Protein AF-A0A928VAW3-F1 (afdb_monomer)

Radius of gyration: 44.43 Å; Cα contacts (8 Å, |Δi|>4): 30; chains: 1; bounding box: 91×51×99 Å

pLDDT: mean 77.84, std 11.81, range [43.62, 97.69]

Sequence (112 aa):
MQNLSQLPFDSSIEDWSDTTQEAIESLPQGWTRSLMYLIVGFGAIVLPWAMIAQVDEVGTAKGRLEPKGKTIRLDAAVSGTVAAVKVKEGQQVKAGQSLLEINSDLVRSDLQ

Mean predicted aligned error: 17.79 Å

Secondary structure (DSSP, 8-state):
---GGGS---THHHHHHHHHHHHHHTS-HHHHHHHHHHHHHHHHHHHHHHHH---------------SS-------SS--EEEEE---TT----TT---EEEE-HHHHHTT-

Solvent-accessible surface area (backbone atoms only — not comparable to full-atom values): 7675 Å² total; per-residue (Å²): 133,85,75,80,86,73,62,80,83,61,64,68,78,60,52,53,56,58,58,50,46,53,54,59,70,68,51,59,75,64,57,62,53,51,51,51,51,48,54,54,49,48,50,66,50,48,54,61,48,61,73,68,60,78,82,84,81,82,80,90,74,94,78,82,91,71,73,95,66,82,88,76,84,84,72,78,94,65,89,51,50,80,70,46,74,71,67,58,93,90,61,89,81,59,94,90,60,76,49,69,42,66,50,38,74,71,68,60,64,80,76,114

Structure (mmCIF, N/CA/C/O backbone):
data_AF-A0A928VAW3-F1
#
_entry.id   AF-A0A928VAW3-F1
#
loop_
_atom_site.group_PDB
_atom_site.id
_atom_site.type_symbol
_atom_site.label_atom_id
_atom_site.label_alt_id
_atom_site.label_comp_id
_atom_site.label_asym_id
_atom_site.label_entity_id
_atom_site.label_seq_id
_atom_site.pdbx_PDB_ins_code
_atom_site.Cartn_x
_atom_site.Cartn_y
_atom_site.Cartn_z
_atom_site.occupancy
_atom_site.B_iso_or_equiv
_atom_site.auth_seq_id
_atom_site.auth_comp_id
_atom_site.auth_asym_id
_atom_site.auth_atom_id
_atom_site.pdbx_PDB_model_num
ATOM 1 N N . MET A 1 1 ? 43.178 -42.509 -23.447 1.00 47.38 1 MET A N 1
ATOM 2 C CA . MET A 1 1 ? 43.221 -41.035 -23.527 1.00 47.38 1 MET A CA 1
ATOM 3 C C . MET A 1 1 ? 42.662 -40.664 -24.890 1.00 47.38 1 MET A C 1
ATOM 5 O O . MET A 1 1 ? 43.301 -40.976 -25.885 1.00 47.38 1 MET A O 1
ATOM 9 N N . GLN A 1 2 ? 41.413 -40.195 -24.953 1.00 52.31 2 GLN A N 1
ATOM 10 C CA . GLN A 1 2 ? 40.769 -39.835 -26.222 1.00 52.31 2 GLN A CA 1
ATOM 11 C C . GLN A 1 2 ? 41.468 -38.602 -26.804 1.00 52.31 2 GLN A C 1
ATOM 13 O O . GLN A 1 2 ? 41.789 -37.664 -26.077 1.00 52.31 2 GLN A O 1
ATOM 18 N N . ASN A 1 3 ? 41.774 -38.663 -28.095 1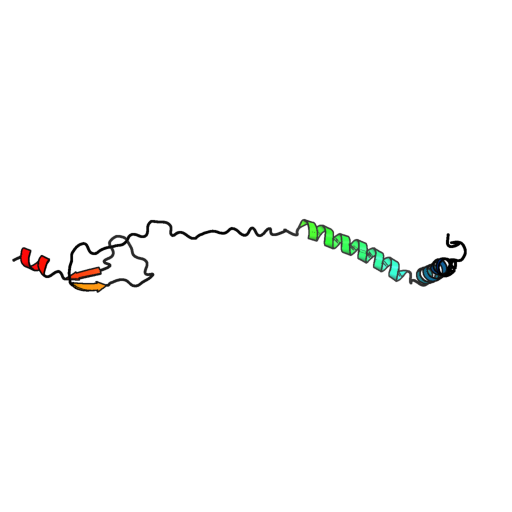.00 55.88 3 ASN A N 1
ATOM 19 C CA . ASN A 1 3 ? 42.533 -37.652 -28.812 1.00 55.88 3 ASN A CA 1
ATOM 20 C C . ASN A 1 3 ? 41.632 -36.436 -29.089 1.00 55.88 3 ASN A C 1
ATOM 22 O O . ASN A 1 3 ? 40.751 -36.497 -29.941 1.00 55.88 3 ASN A O 1
ATOM 26 N N . LEU A 1 4 ? 41.832 -35.359 -28.326 1.00 63.19 4 LEU A N 1
ATOM 27 C CA . LEU A 1 4 ? 41.017 -34.136 -28.338 1.00 63.19 4 LEU A CA 1
ATOM 28 C C . LEU A 1 4 ? 41.237 -33.247 -29.583 1.00 63.19 4 LEU A C 1
ATOM 30 O O . LEU A 1 4 ? 40.639 -32.181 -29.672 1.00 63.19 4 LEU A O 1
ATOM 34 N N . SER A 1 5 ? 42.069 -33.659 -30.549 1.00 61.56 5 SER A N 1
ATOM 35 C CA . SER A 1 5 ? 42.370 -32.884 -31.768 1.00 61.56 5 SER A CA 1
ATOM 36 C C . SER A 1 5 ? 41.400 -33.108 -32.937 1.00 61.56 5 SER A C 1
ATOM 38 O O . SER A 1 5 ? 41.573 -32.505 -33.990 1.00 61.56 5 SER A O 1
ATOM 40 N N . GLN A 1 6 ? 40.396 -33.974 -32.767 1.00 60.22 6 GLN A N 1
ATOM 41 C CA . GLN A 1 6 ? 39.365 -34.285 -33.772 1.00 60.22 6 GLN A CA 1
ATOM 42 C C . GLN A 1 6 ? 38.009 -33.633 -33.445 1.00 60.22 6 GLN A C 1
ATOM 44 O O . GLN A 1 6 ? 36.986 -34.018 -34.007 1.00 60.22 6 GLN A O 1
ATOM 49 N N . LEU A 1 7 ? 37.969 -32.669 -32.518 1.00 65.19 7 LEU A N 1
ATOM 50 C CA . LEU A 1 7 ? 36.791 -31.814 -32.396 1.00 65.19 7 LEU A CA 1
ATOM 51 C C . LEU A 1 7 ? 36.715 -30.958 -33.670 1.00 65.19 7 LEU A C 1
ATOM 53 O O . LEU A 1 7 ? 37.702 -30.282 -33.972 1.00 65.19 7 LEU A O 1
ATOM 57 N N . PRO A 1 8 ? 35.610 -30.995 -34.438 1.00 64.81 8 PRO A N 1
ATOM 58 C CA . PRO A 1 8 ? 35.446 -30.104 -35.577 1.00 64.81 8 PRO A CA 1
ATOM 59 C C . PRO A 1 8 ? 35.542 -28.671 -35.050 1.00 64.81 8 PRO A C 1
ATOM 61 O O . PRO A 1 8 ? 34.709 -28.251 -34.248 1.00 64.81 8 PRO A O 1
ATOM 64 N N . PHE A 1 9 ? 36.598 -27.948 -35.430 1.00 67.56 9 PHE A N 1
ATOM 65 C CA . PHE A 1 9 ? 36.661 -26.509 -35.211 1.00 67.56 9 PHE A CA 1
ATOM 66 C C . PHE A 1 9 ? 35.615 -25.905 -36.149 1.00 67.56 9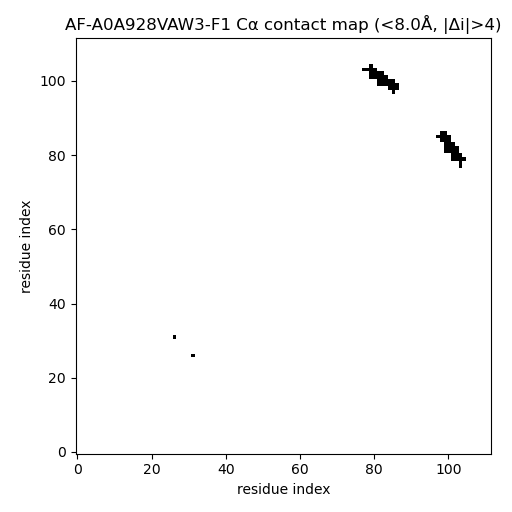 PHE A C 1
ATOM 68 O O . PHE A 1 9 ? 35.832 -25.799 -37.353 1.00 67.56 9 PHE A O 1
ATOM 75 N N . ASP A 1 10 ? 34.424 -25.698 -35.596 1.00 69.88 10 ASP A N 1
ATOM 76 C CA . ASP A 1 10 ? 33.224 -25.284 -36.306 1.00 69.88 10 ASP A CA 1
ATOM 77 C C . ASP A 1 10 ? 33.422 -23.873 -36.876 1.00 69.88 10 ASP A C 1
ATOM 79 O O . ASP A 1 10 ? 33.615 -22.911 -36.131 1.00 69.88 10 ASP A O 1
ATOM 83 N N . SER A 1 11 ? 33.392 -23.755 -38.206 1.00 68.44 11 SER A N 1
ATOM 84 C CA . SER A 1 11 ? 33.509 -22.484 -38.930 1.00 68.44 11 SER A CA 1
ATOM 85 C C . SER A 1 11 ? 32.335 -21.535 -38.665 1.00 68.44 11 SER A C 1
ATOM 87 O O . SER A 1 11 ? 32.423 -20.360 -39.007 1.00 68.44 11 SER A O 1
ATOM 89 N N . SER A 1 12 ? 31.274 -21.996 -37.987 1.00 69.00 12 SER A N 1
ATOM 90 C CA . SER A 1 12 ? 30.195 -21.137 -37.481 1.00 69.00 12 SER A CA 1
ATOM 91 C C . SER A 1 12 ? 30.693 -20.023 -36.541 1.00 69.00 12 SER A C 1
ATOM 93 O O . SER A 1 12 ? 30.050 -18.980 -36.418 1.00 69.00 12 SER A O 1
ATOM 95 N N . ILE A 1 13 ? 31.860 -20.218 -35.907 1.00 71.75 13 ILE A N 1
ATOM 96 C CA . ILE A 1 13 ? 32.539 -19.224 -35.062 1.00 71.75 13 ILE A CA 1
ATOM 97 C C . ILE A 1 13 ? 33.312 -18.174 -35.895 1.00 71.75 13 ILE A C 1
ATOM 99 O O . ILE A 1 13 ? 33.782 -17.193 -35.336 1.00 71.75 13 ILE A O 1
ATOM 103 N N . GLU A 1 14 ? 33.431 -18.305 -37.214 1.00 75.44 14 GLU A N 1
ATOM 104 C CA . GLU A 1 14 ? 33.928 -17.226 -38.089 1.00 75.44 14 GLU A CA 1
ATOM 105 C C . GLU A 1 14 ? 32.731 -16.461 -38.700 1.00 75.44 14 GLU A C 1
ATOM 107 O O . GLU A 1 14 ? 32.695 -15.230 -38.691 1.00 75.44 14 GLU A O 1
ATOM 112 N N . ASP A 1 15 ? 31.679 -17.194 -39.092 1.00 71.06 15 ASP A N 1
ATOM 113 C CA . ASP A 1 15 ? 30.477 -16.670 -39.767 1.00 71.06 15 ASP A CA 1
ATOM 114 C C . ASP A 1 15 ? 29.603 -15.728 -38.901 1.00 71.06 15 ASP A C 1
ATOM 116 O O . ASP A 1 15 ? 28.783 -14.964 -39.426 1.00 71.06 15 ASP A O 1
ATOM 120 N N . TRP A 1 16 ? 29.740 -15.737 -37.566 1.00 74.81 16 TRP A N 1
ATOM 121 C CA . TRP A 1 16 ? 28.978 -14.817 -36.702 1.00 74.81 16 TRP A CA 1
ATOM 122 C C . TRP A 1 16 ? 29.393 -13.353 -36.891 1.00 74.81 16 TRP A C 1
ATOM 124 O O . TRP A 1 16 ? 28.566 -12.462 -36.695 1.00 74.81 16 TRP A O 1
ATOM 134 N N . SER A 1 17 ? 30.652 -13.086 -37.258 1.00 78.94 17 SER A N 1
ATOM 135 C CA . SER A 1 17 ? 31.143 -11.719 -37.457 1.00 78.94 17 SER A CA 1
ATOM 136 C C . SER A 1 17 ? 30.485 -11.098 -38.683 1.00 78.94 17 SER A C 1
ATOM 138 O O . SER A 1 17 ? 29.924 -10.011 -38.596 1.00 78.94 17 SER A O 1
ATOM 140 N N . ASP A 1 18 ? 30.458 -11.825 -39.797 1.00 81.19 18 ASP A N 1
ATOM 141 C CA . ASP A 1 18 ? 29.920 -11.319 -41.061 1.00 81.19 18 ASP A CA 1
ATOM 142 C C . ASP A 1 18 ? 28.401 -11.133 -40.985 1.00 81.19 18 ASP A C 1
ATOM 144 O O . ASP A 1 18 ? 27.868 -10.088 -41.355 1.00 81.19 18 ASP A O 1
ATOM 148 N N . THR A 1 19 ? 27.697 -12.093 -40.382 1.00 78.75 19 THR A N 1
ATOM 149 C CA . THR A 1 19 ? 26.241 -12.004 -40.190 1.00 78.75 19 THR A CA 1
ATOM 150 C C . THR A 1 19 ? 25.829 -10.900 -39.212 1.00 78.75 19 THR A C 1
ATOM 152 O O . THR A 1 19 ? 24.786 -10.269 -39.398 1.00 78.75 19 THR A O 1
ATOM 155 N N . THR A 1 2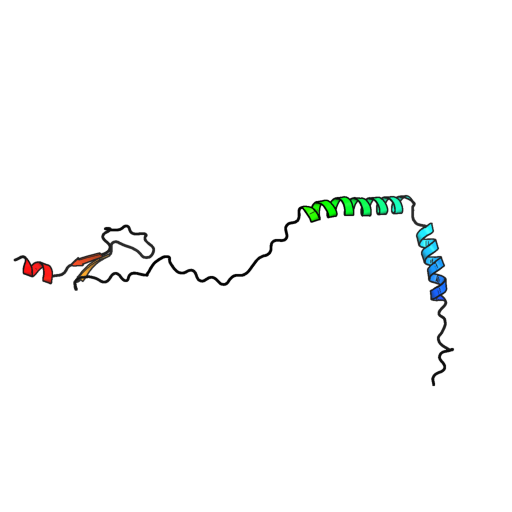0 ? 26.636 -10.612 -38.183 1.00 80.88 20 THR A N 1
ATOM 156 C CA . THR A 1 20 ? 26.380 -9.476 -37.279 1.00 80.88 20 THR A CA 1
ATOM 157 C C . THR A 1 20 ? 26.790 -8.142 -37.896 1.00 80.88 20 THR A C 1
ATOM 159 O O . THR A 1 20 ? 26.112 -7.140 -37.661 1.00 80.88 20 THR A O 1
ATOM 162 N N . GLN A 1 21 ? 27.834 -8.118 -38.725 1.00 77.06 21 GLN A N 1
ATOM 163 C CA . GLN A 1 21 ? 28.273 -6.930 -39.446 1.00 77.06 21 GLN A CA 1
ATOM 164 C C . GLN A 1 21 ? 27.236 -6.497 -40.485 1.00 77.06 21 GLN A C 1
ATOM 166 O O . GLN A 1 21 ? 26.810 -5.346 -40.454 1.00 77.06 21 GLN A O 1
ATOM 171 N N . GLU A 1 22 ? 26.736 -7.415 -41.316 1.00 77.50 22 GLU A N 1
ATOM 172 C CA . GLU A 1 22 ? 25.657 -7.136 -42.273 1.00 77.50 22 GLU A CA 1
ATOM 173 C C . GLU A 1 22 ? 24.373 -6.676 -41.570 1.00 77.50 22 GLU A C 1
ATOM 175 O O . GLU A 1 22 ? 23.687 -5.751 -42.022 1.00 77.50 22 GLU A O 1
ATOM 180 N N . ALA A 1 23 ? 24.056 -7.279 -40.419 1.00 77.06 23 ALA A N 1
ATOM 181 C CA . ALA A 1 23 ? 22.928 -6.853 -39.605 1.00 77.06 23 ALA A CA 1
ATOM 182 C C . ALA A 1 23 ? 23.112 -5.413 -39.108 1.00 77.06 23 ALA A C 1
ATOM 184 O O . ALA A 1 23 ? 22.171 -4.639 -39.207 1.00 77.06 23 ALA A O 1
ATOM 185 N N . ILE A 1 24 ? 24.300 -5.027 -38.629 1.00 74.19 24 ILE A N 1
ATOM 186 C CA . ILE A 1 24 ? 24.583 -3.664 -38.148 1.00 74.19 24 ILE A CA 1
ATOM 187 C C . ILE A 1 24 ? 24.645 -2.648 -39.302 1.00 74.19 24 ILE A C 1
ATOM 189 O O . ILE A 1 24 ? 24.133 -1.539 -39.153 1.00 74.19 24 ILE A O 1
ATOM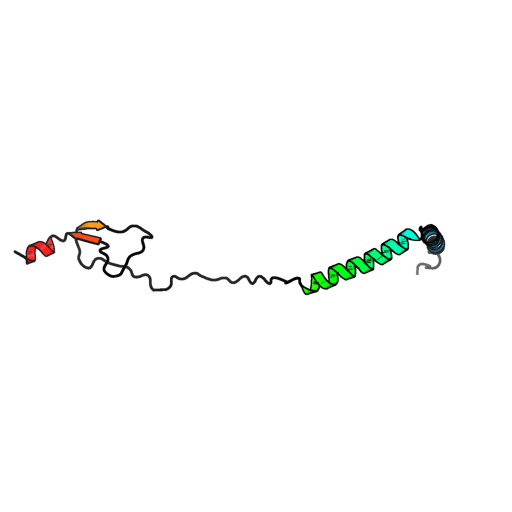 193 N N . GLU A 1 25 ? 25.225 -3.009 -40.448 1.00 73.31 25 GLU A N 1
ATOM 194 C CA . GLU A 1 25 ? 25.341 -2.141 -41.630 1.00 73.31 25 GLU A CA 1
ATOM 195 C C . GLU A 1 25 ? 24.003 -1.918 -42.340 1.00 73.31 25 GLU A C 1
ATOM 197 O O . GLU A 1 25 ? 23.760 -0.834 -42.873 1.00 73.31 25 GLU A O 1
ATOM 202 N N . SER A 1 26 ? 23.100 -2.901 -42.302 1.00 74.50 26 SER A N 1
ATOM 203 C CA . SER A 1 26 ? 21.745 -2.768 -42.848 1.00 74.50 26 SER A CA 1
ATOM 204 C C . SER A 1 26 ? 20.788 -1.975 -41.946 1.00 74.50 26 SER A C 1
ATOM 206 O O . SER A 1 26 ? 19.684 -1.632 -42.386 1.00 74.50 26 SER A O 1
ATOM 208 N N . LEU A 1 27 ? 21.181 -1.640 -40.705 1.00 74.81 27 LEU A N 1
ATOM 209 C CA . LEU A 1 27 ? 20.324 -0.879 -39.795 1.00 74.81 27 LEU A CA 1
ATOM 210 C C . LEU A 1 27 ? 20.114 0.557 -40.307 1.00 74.81 27 LEU A C 1
ATOM 212 O O . LEU A 1 27 ? 21.068 1.329 -40.444 1.00 74.81 27 LEU A O 1
ATOM 216 N N . PRO A 1 28 ? 18.855 0.990 -40.505 1.00 76.12 28 PRO A N 1
ATOM 217 C CA . PRO A 1 28 ? 18.564 2.372 -40.855 1.00 76.12 28 PRO A CA 1
ATOM 218 C C . PRO A 1 28 ? 19.044 3.308 -39.738 1.00 76.12 28 PRO A C 1
ATOM 220 O O . PRO A 1 28 ? 18.677 3.122 -38.578 1.00 76.12 28 PRO A O 1
ATOM 223 N N . GLN A 1 29 ? 19.783 4.373 -40.072 1.00 72.88 29 GLN A N 1
ATOM 224 C CA . GLN A 1 29 ? 20.309 5.346 -39.091 1.00 72.88 29 GLN A CA 1
ATOM 225 C C . GLN A 1 29 ? 19.241 5.929 -38.140 1.00 72.88 29 GLN A C 1
ATOM 227 O O . GLN A 1 29 ? 19.558 6.363 -37.029 1.00 72.88 29 GLN A O 1
ATOM 232 N N . GLY A 1 30 ? 17.969 5.941 -38.558 1.00 80.50 30 GLY A N 1
ATOM 233 C CA . GLY A 1 30 ? 16.842 6.349 -37.719 1.00 80.50 30 GLY A CA 1
ATOM 234 C C . GLY A 1 30 ? 16.598 5.421 -36.523 1.00 80.50 30 GLY A C 1
ATOM 235 O O . GLY A 1 30 ? 16.293 5.912 -35.439 1.00 80.50 30 GLY A O 1
ATOM 236 N N . TRP A 1 31 ? 16.803 4.109 -36.683 1.00 83.38 31 TRP A N 1
ATOM 237 C CA . TRP A 1 31 ? 16.571 3.113 -35.632 1.00 83.38 31 TRP A CA 1
ATOM 238 C C . TRP A 1 31 ? 17.526 3.299 -34.450 1.00 83.38 31 TRP A C 1
ATOM 240 O O . TRP A 1 31 ? 17.094 3.343 -33.300 1.00 83.38 31 TRP A O 1
ATOM 250 N N . THR A 1 32 ? 18.814 3.518 -34.727 1.00 85.00 32 THR A N 1
ATOM 251 C CA . THR A 1 32 ? 19.833 3.760 -33.695 1.00 85.00 32 THR A CA 1
ATOM 252 C C . THR A 1 32 ? 19.545 5.028 -32.892 1.00 85.00 32 THR A C 1
ATOM 254 O O . THR A 1 32 ? 19.668 5.031 -31.667 1.00 85.00 32 THR A O 1
ATOM 257 N N . ARG A 1 33 ? 19.101 6.109 -33.552 1.00 87.94 33 ARG A N 1
ATOM 258 C CA . ARG A 1 33 ? 18.719 7.355 -32.864 1.00 87.94 33 ARG A CA 1
ATOM 259 C C . ARG A 1 33 ? 17.479 7.165 -31.997 1.00 87.94 33 ARG A C 1
ATOM 261 O O . ARG A 1 33 ? 17.473 7.609 -30.852 1.00 87.94 33 ARG A O 1
ATOM 268 N N . SER A 1 34 ? 16.457 6.483 -32.511 1.00 91.50 34 SER A N 1
ATOM 269 C CA . SER A 1 34 ? 15.259 6.151 -31.736 1.00 91.50 34 SER A CA 1
ATOM 270 C C . SER A 1 34 ? 15.591 5.299 -30.513 1.00 91.50 34 SER A C 1
ATOM 272 O O . SER A 1 34 ? 15.108 5.604 -29.426 1.00 91.50 34 SER A O 1
ATOM 274 N N . LEU A 1 35 ? 16.459 4.292 -30.656 1.00 92.12 35 LEU A N 1
ATOM 275 C CA . LEU A 1 35 ? 16.910 3.463 -29.539 1.00 92.12 35 LEU A CA 1
ATOM 276 C C . LEU A 1 35 ? 17.659 4.291 -28.484 1.00 92.12 35 LEU A C 1
ATOM 278 O O . LEU A 1 35 ? 17.400 4.145 -27.291 1.00 92.12 35 LEU A O 1
ATOM 282 N N . MET A 1 36 ? 18.529 5.212 -28.910 1.00 93.00 36 MET A N 1
ATOM 283 C CA . MET A 1 36 ? 19.245 6.110 -28.001 1.00 93.00 36 MET A CA 1
ATOM 284 C C . MET A 1 36 ? 18.280 7.000 -27.204 1.00 93.00 36 MET A C 1
ATOM 286 O O . MET A 1 36 ? 18.383 7.081 -25.980 1.00 93.00 36 MET A O 1
ATOM 290 N N . TYR A 1 37 ? 17.309 7.632 -27.873 1.00 95.81 37 TYR A N 1
ATOM 291 C CA . TYR A 1 37 ? 16.298 8.448 -27.194 1.00 95.81 37 TYR A CA 1
ATOM 292 C C . TYR A 1 37 ? 15.390 7.622 -26.284 1.00 95.81 37 TYR A C 1
ATOM 294 O O . TYR A 1 37 ? 14.996 8.116 -25.232 1.00 95.81 37 TYR A O 1
ATOM 302 N N . LEU A 1 38 ? 15.089 6.373 -26.644 1.00 96.56 38 LEU A N 1
ATOM 303 C CA . LEU A 1 38 ? 14.301 5.469 -25.811 1.00 96.56 38 LEU A CA 1
ATOM 304 C C . LEU A 1 38 ? 15.031 5.143 -24.510 1.00 96.56 38 LEU A C 1
ATOM 306 O O . LEU A 1 38 ? 14.427 5.243 -23.449 1.00 96.56 38 LEU A O 1
ATOM 310 N N . ILE A 1 39 ? 16.322 4.810 -24.568 1.00 96.75 39 ILE A N 1
ATOM 311 C CA . ILE A 1 39 ? 17.120 4.505 -23.371 1.00 96.75 39 ILE A CA 1
ATOM 312 C C . ILE A 1 39 ? 17.215 5.736 -22.462 1.00 96.75 39 ILE A C 1
ATOM 314 O O . ILE A 1 39 ? 16.962 5.643 -21.260 1.00 96.75 39 ILE A O 1
ATOM 318 N N . VAL A 1 40 ? 17.527 6.902 -23.037 1.00 97.19 40 VAL A N 1
ATOM 319 C CA . VAL A 1 40 ? 17.620 8.162 -22.284 1.00 97.19 40 VAL A CA 1
ATOM 320 C C . VAL A 1 40 ? 16.264 8.547 -21.690 1.00 97.19 40 VAL A C 1
ATOM 322 O O . VAL A 1 40 ? 16.187 8.894 -20.514 1.00 97.19 40 VAL A O 1
ATOM 325 N N . GLY A 1 41 ? 15.189 8.445 -22.472 1.00 97.50 41 GLY A N 1
ATOM 326 C CA . GLY A 1 41 ? 13.827 8.733 -22.030 1.00 97.50 41 GLY A CA 1
ATOM 327 C C . GLY A 1 41 ? 13.355 7.778 -20.936 1.00 97.50 41 GLY A C 1
ATOM 328 O O . GLY A 1 41 ? 12.798 8.220 -19.936 1.00 97.50 41 GLY A O 1
ATOM 329 N N . PHE A 1 42 ? 13.638 6.482 -21.073 1.00 97.69 42 PHE A N 1
ATOM 330 C CA . PHE A 1 42 ? 13.330 5.481 -20.056 1.00 97.69 42 PHE A CA 1
ATOM 331 C C . PHE A 1 42 ? 14.041 5.797 -18.739 1.00 97.69 42 PHE A C 1
ATOM 333 O O . PHE A 1 42 ? 13.393 5.856 -17.697 1.00 97.69 42 PHE A O 1
ATOM 340 N N . GLY A 1 43 ? 15.343 6.098 -18.783 1.00 97.38 43 GLY A N 1
ATOM 341 C CA . GLY A 1 43 ? 16.092 6.531 -17.602 1.00 97.38 43 GLY A CA 1
ATOM 342 C C . GLY A 1 43 ? 15.525 7.812 -16.983 1.00 97.38 43 GLY A C 1
ATOM 343 O O . GLY A 1 43 ? 15.324 7.877 -15.771 1.00 97.38 43 GLY A O 1
ATOM 344 N N . ALA A 1 44 ? 15.188 8.804 -17.810 1.00 96.62 44 ALA A N 1
ATOM 345 C CA . ALA A 1 44 ? 14.607 10.070 -17.365 1.00 96.62 44 ALA A CA 1
ATOM 346 C C . ALA A 1 44 ? 13.214 9.923 -16.726 1.00 96.62 44 ALA A C 1
ATOM 348 O O . ALA A 1 44 ? 12.815 10.796 -15.963 1.00 96.62 44 ALA A O 1
ATOM 349 N N . ILE A 1 45 ? 12.483 8.841 -17.010 1.00 97.00 45 ILE A N 1
ATOM 350 C CA . ILE A 1 45 ? 11.177 8.544 -16.403 1.00 97.00 45 ILE A CA 1
ATOM 351 C C . ILE A 1 45 ? 11.344 7.681 -15.146 1.00 97.00 45 ILE A C 1
ATOM 353 O O . ILE A 1 45 ? 10.771 7.989 -14.100 1.00 97.00 45 ILE A O 1
ATOM 357 N N . VAL A 1 46 ? 12.145 6.616 -15.228 1.00 96.81 46 VAL A N 1
ATOM 358 C CA . VAL A 1 46 ? 12.328 5.652 -14.134 1.00 96.81 46 VAL A CA 1
ATOM 359 C C . VAL A 1 46 ? 13.043 6.280 -12.945 1.00 96.81 46 VAL A C 1
ATOM 361 O O . VAL A 1 46 ? 12.660 6.004 -11.813 1.00 96.81 46 VAL A O 1
ATOM 364 N N . LEU A 1 47 ? 14.043 7.140 -13.168 1.00 96.38 47 LEU A N 1
ATOM 365 C CA . LEU A 1 47 ? 14.803 7.746 -12.072 1.00 96.38 47 LEU A CA 1
ATOM 366 C C . LEU A 1 47 ? 13.929 8.650 -11.180 1.00 96.38 47 LEU A C 1
ATOM 368 O O . LEU A 1 47 ? 13.909 8.420 -9.970 1.00 96.38 47 LEU A O 1
ATOM 372 N N . PRO A 1 48 ? 13.154 9.620 -11.709 1.00 96.00 48 PRO A N 1
ATOM 373 C CA . PRO A 1 48 ? 12.202 10.371 -10.893 1.00 96.00 48 PRO A CA 1
ATOM 374 C C . PRO A 1 48 ? 11.134 9.492 -10.251 1.00 96.00 48 PRO A C 1
ATOM 376 O O . PRO A 1 48 ? 10.814 9.685 -9.081 1.00 96.00 48 PRO A O 1
ATOM 379 N N . TRP A 1 49 ? 10.603 8.512 -10.988 1.00 96.38 49 TRP A N 1
ATOM 380 C CA . TRP A 1 49 ? 9.581 7.609 -10.463 1.00 96.38 49 TRP A CA 1
ATOM 381 C C . TRP A 1 49 ? 10.092 6.804 -9.259 1.00 96.38 49 TRP A C 1
ATOM 383 O O . TRP A 1 49 ? 9.424 6.752 -8.229 1.00 96.38 49 TRP A O 1
ATOM 393 N N . ALA A 1 50 ? 11.308 6.262 -9.342 1.00 94.25 50 ALA A N 1
ATOM 394 C CA . ALA A 1 50 ? 11.940 5.504 -8.266 1.00 94.25 50 ALA A 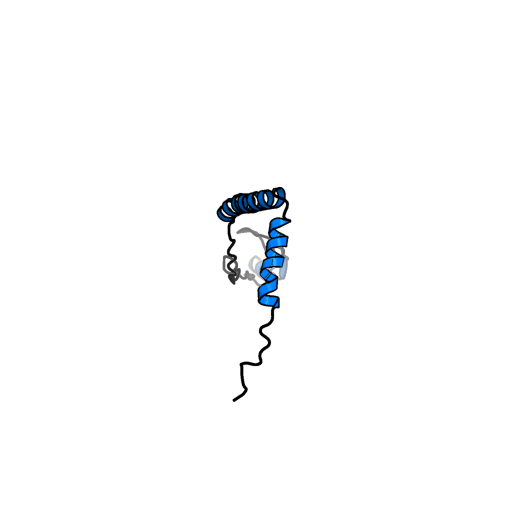CA 1
ATOM 395 C C . ALA A 1 50 ? 12.229 6.354 -7.017 1.00 94.25 50 ALA A C 1
ATOM 397 O O . ALA A 1 50 ? 12.205 5.826 -5.912 1.00 94.25 50 ALA A O 1
ATOM 398 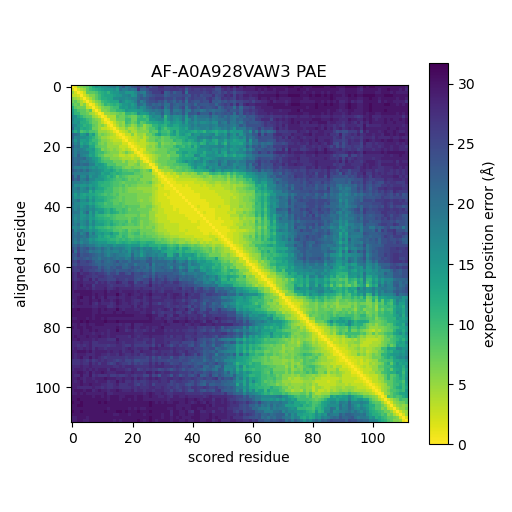N N . MET A 1 51 ? 12.473 7.662 -7.171 1.00 92.44 51 MET A N 1
ATOM 399 C CA . MET A 1 51 ? 12.651 8.571 -6.029 1.00 92.44 51 MET A CA 1
ATOM 400 C C . MET A 1 51 ? 11.344 8.857 -5.275 1.00 92.44 51 MET A C 1
ATOM 402 O O . MET A 1 51 ? 11.386 9.160 -4.085 1.00 92.44 51 MET A O 1
ATOM 406 N N . ILE A 1 52 ? 10.192 8.796 -5.952 1.00 94.19 52 ILE A N 1
ATOM 407 C CA . ILE A 1 52 ? 8.872 9.082 -5.360 1.00 94.19 52 ILE A CA 1
ATOM 408 C C . ILE A 1 52 ? 8.210 7.800 -4.836 1.00 94.19 52 ILE A C 1
ATOM 410 O O . ILE A 1 52 ? 7.397 7.859 -3.913 1.00 94.19 52 ILE A O 1
ATOM 414 N N . ALA A 1 53 ? 8.539 6.647 -5.422 1.00 92.44 53 ALA A N 1
ATOM 415 C CA . ALA A 1 53 ? 7.966 5.361 -5.060 1.00 92.44 53 ALA A CA 1
ATOM 416 C C . ALA A 1 53 ? 8.235 5.027 -3.581 1.00 92.44 53 ALA A C 1
ATOM 418 O O . ALA A 1 53 ? 9.370 4.790 -3.171 1.00 92.44 53 ALA A O 1
ATOM 419 N N . GLN A 1 54 ? 7.171 4.992 -2.780 1.00 85.62 54 GLN A N 1
ATOM 420 C CA . GLN A 1 54 ? 7.220 4.515 -1.402 1.00 85.62 54 GLN A CA 1
ATOM 421 C C . GLN A 1 54 ? 7.023 3.001 -1.404 1.00 85.62 54 GLN A C 1
ATOM 423 O O . GLN A 1 54 ? 6.117 2.483 -2.057 1.00 85.62 54 GLN A O 1
ATOM 428 N N . VAL A 1 55 ? 7.895 2.290 -0.697 1.00 84.81 55 VAL A N 1
ATOM 429 C CA . VAL A 1 55 ? 7.740 0.853 -0.473 1.00 84.81 55 VAL A CA 1
ATOM 430 C C . VAL A 1 55 ? 6.949 0.686 0.816 1.00 84.81 55 VAL A C 1
ATOM 432 O O . VAL A 1 55 ? 7.473 0.937 1.900 1.00 84.81 55 VAL A O 1
ATOM 435 N N . ASP A 1 56 ? 5.685 0.289 0.695 1.00 82.75 56 ASP A N 1
ATOM 436 C CA . ASP A 1 56 ? 4.842 0.003 1.852 1.00 82.75 56 ASP A CA 1
ATOM 437 C C . ASP A 1 56 ? 5.277 -1.318 2.498 1.00 82.75 56 ASP A C 1
ATOM 439 O O . ASP A 1 56 ? 5.054 -2.407 1.961 1.00 82.75 56 ASP A O 1
ATOM 443 N N . GLU A 1 57 ? 5.898 -1.235 3.672 1.00 79.38 57 GLU A N 1
ATOM 444 C CA . GLU A 1 57 ? 6.201 -2.410 4.483 1.00 79.38 57 GLU A CA 1
ATOM 445 C C . GLU A 1 57 ? 4.997 -2.754 5.371 1.00 79.38 57 GLU A C 1
ATOM 447 O O . GLU A 1 57 ? 4.686 -2.069 6.348 1.00 79.38 57 GLU A O 1
ATOM 452 N N . VAL A 1 58 ? 4.297 -3.838 5.031 1.00 79.75 58 VAL A N 1
ATOM 453 C CA . VAL A 1 58 ? 3.158 -4.333 5.813 1.00 79.75 58 VAL A CA 1
ATOM 454 C C . VAL A 1 58 ? 3.611 -5.342 6.871 1.00 79.75 58 VAL A C 1
ATOM 456 O O . VAL A 1 58 ? 3.813 -6.527 6.608 1.00 79.75 58 VAL A O 1
ATOM 459 N N . GLY A 1 59 ? 3.740 -4.879 8.114 1.00 79.00 59 GLY A N 1
ATOM 460 C CA . GLY A 1 59 ? 3.986 -5.740 9.271 1.00 79.00 59 GLY A CA 1
ATOM 461 C C . GLY A 1 59 ? 2.710 -6.447 9.737 1.00 79.00 59 GLY A C 1
ATOM 462 O O . GLY A 1 59 ? 1.761 -5.804 10.183 1.00 79.00 59 GLY A O 1
ATOM 463 N N . THR A 1 60 ? 2.672 -7.782 9.685 1.00 79.06 60 THR A N 1
ATOM 464 C CA . THR A 1 60 ? 1.553 -8.551 10.258 1.00 79.06 60 THR A CA 1
ATOM 465 C C 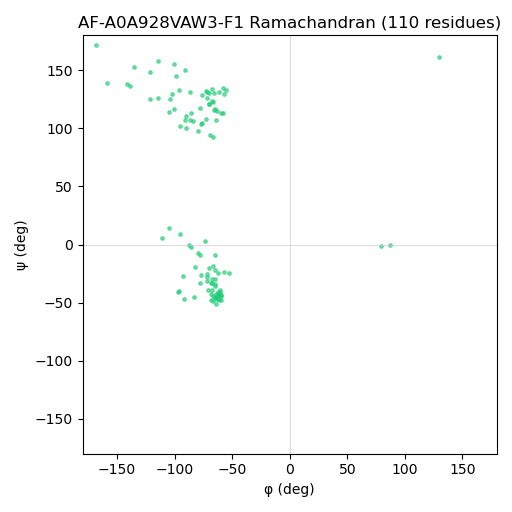. THR A 1 60 ? 1.781 -8.770 11.753 1.00 79.06 60 THR A C 1
ATOM 467 O O . THR A 1 60 ? 2.593 -9.605 12.149 1.00 79.06 60 THR A O 1
ATOM 470 N N . ALA A 1 61 ? 1.037 -8.054 12.596 1.00 79.38 61 ALA A N 1
ATOM 471 C CA . ALA A 1 61 ? 1.026 -8.270 14.041 1.00 79.38 61 ALA A CA 1
ATOM 472 C C . ALA A 1 61 ? -0.231 -9.043 14.469 1.00 79.38 61 ALA A C 1
ATOM 474 O O . ALA A 1 61 ? -1.357 -8.666 14.144 1.00 79.38 61 ALA A O 1
ATOM 475 N N . LYS A 1 62 ? -0.053 -10.121 15.242 1.00 77.81 62 LYS A N 1
ATOM 476 C CA . LYS A 1 62 ? -1.169 -10.816 15.899 1.00 77.81 62 LYS A CA 1
ATOM 477 C C . LYS A 1 62 ? -1.558 -10.043 17.161 1.00 77.81 62 LYS A C 1
ATOM 479 O O . LYS A 1 62 ? -0.917 -10.190 18.196 1.00 77.81 62 LYS A O 1
ATOM 484 N N . GLY A 1 63 ? -2.592 -9.212 17.068 1.00 80.31 63 GLY A N 1
ATOM 485 C CA . GLY A 1 63 ? -3.205 -8.538 18.216 1.00 80.31 63 GLY A CA 1
ATOM 486 C C . GLY A 1 63 ? -4.469 -9.259 18.687 1.00 80.31 63 GLY A C 1
ATOM 487 O O . GLY A 1 63 ? -5.222 -9.785 17.869 1.00 80.31 63 GLY A O 1
ATOM 488 N N . ARG A 1 64 ? -4.732 -9.268 19.999 1.00 79.94 64 ARG A N 1
ATOM 489 C CA . ARG A 1 64 ? -6.040 -9.646 20.557 1.00 79.94 64 ARG A CA 1
ATOM 490 C C . ARG A 1 64 ? -6.766 -8.380 20.999 1.00 79.94 64 ARG A C 1
ATOM 492 O O . ARG A 1 64 ? -6.223 -7.600 21.773 1.00 79.94 64 ARG A O 1
ATOM 499 N N . LEU A 1 65 ? -7.984 -8.181 20.502 1.00 77.94 65 LEU A N 1
ATOM 500 C CA . LEU A 1 65 ? -8.855 -7.102 20.957 1.00 77.94 65 LEU A CA 1
ATOM 501 C C . LEU A 1 65 ? -9.459 -7.507 22.302 1.00 77.94 65 LEU A C 1
ATOM 503 O O . LEU A 1 65 ? -10.362 -8.339 22.357 1.00 77.94 65 LEU A O 1
ATOM 507 N N . GLU A 1 66 ? -8.937 -6.937 23.383 1.00 77.81 66 GLU A N 1
ATOM 508 C CA . GLU A 1 66 ? -9.557 -7.035 24.700 1.00 77.81 66 GLU A CA 1
ATOM 509 C C . GLU A 1 66 ? -10.409 -5.783 24.949 1.00 77.81 66 GLU A C 1
ATOM 511 O O . GLU A 1 66 ? -9.957 -4.665 24.671 1.00 77.81 66 GLU A O 1
ATOM 516 N N . PRO A 1 67 ? -11.657 -5.932 25.429 1.00 77.25 67 PRO A N 1
ATOM 517 C CA . PRO A 1 67 ? -12.480 -4.786 25.782 1.00 77.25 67 PRO A CA 1
ATOM 518 C C . PRO A 1 67 ? -11.755 -3.944 26.836 1.00 77.25 67 PRO A C 1
ATOM 520 O O . PRO A 1 67 ? -11.210 -4.468 27.807 1.00 77.25 67 PRO A O 1
ATOM 523 N N . LYS A 1 68 ? -11.746 -2.618 26.651 1.00 64.50 68 LYS A N 1
ATOM 524 C CA . LYS A 1 68 ? -11.216 -1.689 27.655 1.00 64.50 68 LYS A CA 1
ATOM 525 C C . LYS A 1 68 ? -12.119 -1.728 28.888 1.00 64.50 68 LYS A C 1
ATOM 527 O O . LYS A 1 68 ? -13.112 -1.013 28.957 1.00 64.50 68 LYS A O 1
ATOM 532 N N . GLY A 1 69 ? -11.768 -2.581 29.844 1.00 70.12 69 GLY A N 1
ATOM 533 C CA . GLY A 1 69 ? -12.458 -2.715 31.122 1.00 70.12 69 GLY A CA 1
ATOM 534 C C . GLY A 1 69 ? -12.817 -4.157 31.466 1.00 70.12 69 GLY A C 1
ATOM 535 O O . GLY A 1 69 ? -12.861 -5.045 30.619 1.00 70.12 69 GLY A O 1
ATOM 536 N N . LYS A 1 70 ? -13.084 -4.393 32.749 1.00 66.12 70 LYS A N 1
ATOM 537 C CA . LYS A 1 70 ? -13.556 -5.685 33.250 1.00 66.12 70 LYS A CA 1
ATOM 538 C C . LYS A 1 70 ? -15.010 -5.884 32.813 1.00 66.12 70 LYS A C 1
ATOM 540 O O . LYS A 1 70 ? -15.830 -4.995 33.023 1.00 66.12 70 LYS A O 1
ATOM 545 N N . THR A 1 71 ? -15.356 -7.046 32.260 1.00 72.62 71 THR A N 1
ATOM 546 C CA . THR A 1 71 ? -16.763 -7.444 32.107 1.00 72.62 71 THR A CA 1
ATOM 547 C C . THR A 1 71 ? -17.365 -7.595 33.504 1.00 72.62 71 THR A C 1
ATOM 549 O O . THR A 1 71 ? -17.023 -8.524 34.237 1.00 72.62 71 THR A O 1
ATOM 552 N N . ILE A 1 72 ? -18.211 -6.651 33.909 1.00 69.56 72 ILE A N 1
ATOM 553 C CA . ILE A 1 72 ? -18.912 -6.705 35.193 1.00 69.56 72 ILE A CA 1
ATOM 554 C C . ILE A 1 72 ? -20.175 -7.535 34.973 1.00 69.56 72 ILE A C 1
ATOM 556 O O . ILE A 1 72 ? -21.061 -7.125 34.224 1.00 69.56 72 ILE A O 1
ATOM 560 N N . ARG A 1 73 ? -20.251 -8.713 35.604 1.00 76.62 73 ARG A N 1
ATOM 561 C CA . ARG A 1 73 ? -21.524 -9.429 35.735 1.00 76.62 73 ARG A CA 1
ATOM 562 C C . ARG A 1 73 ? -22.395 -8.643 36.711 1.00 76.62 73 ARG A C 1
ATOM 564 O O . ARG A 1 73 ? -21.964 -8.371 37.828 1.00 76.62 73 ARG A O 1
ATOM 571 N N . LEU A 1 74 ? -23.564 -8.219 36.246 1.00 76.06 74 LEU A N 1
ATOM 572 C CA . LEU A 1 74 ? -24.568 -7.557 37.066 1.00 76.06 74 LEU A CA 1
ATOM 573 C C . LEU A 1 74 ? -25.560 -8.622 37.524 1.00 76.06 74 LEU A C 1
ATOM 575 O O . LEU A 1 74 ? -26.410 -9.044 36.743 1.00 76.06 74 LEU A O 1
ATOM 579 N N . ASP A 1 75 ? -25.418 -9.053 38.772 1.00 74.50 75 ASP A N 1
ATOM 580 C CA . ASP A 1 75 ? -26.344 -9.988 39.404 1.00 74.50 75 ASP A CA 1
ATOM 581 C C . ASP A 1 75 ? -27.462 -9.218 40.118 1.00 74.50 75 ASP A C 1
ATOM 583 O O . ASP A 1 75 ? -27.283 -8.084 40.576 1.00 74.50 75 ASP A O 1
ATOM 587 N N . ALA A 1 76 ? -28.642 -9.828 40.202 1.00 76.50 76 ALA A N 1
ATOM 588 C CA . ALA A 1 76 ? -29.754 -9.262 40.950 1.00 76.50 76 ALA A CA 1
ATOM 589 C C . ALA A 1 76 ? -29.424 -9.234 42.451 1.00 76.50 76 ALA A C 1
ATOM 591 O O . ALA A 1 76 ? -29.035 -10.247 43.026 1.00 76.50 76 ALA A O 1
ATOM 592 N N . ALA A 1 77 ? -29.621 -8.082 43.098 1.00 73.94 77 ALA A N 1
ATOM 593 C CA . ALA A 1 77 ? -29.366 -7.925 44.532 1.00 73.94 77 ALA A CA 1
ATOM 594 C C . ALA A 1 77 ? -30.376 -8.678 45.422 1.00 73.94 77 ALA A C 1
ATOM 596 O O . ALA A 1 77 ? -30.093 -8.929 46.590 1.00 73.94 77 ALA A O 1
ATOM 597 N N . VAL A 1 78 ? -31.555 -9.018 44.889 1.00 70.31 78 VAL A N 1
ATOM 598 C CA . VAL A 1 78 ? -32.651 -9.671 45.619 1.00 70.31 78 VAL A CA 1
ATOM 599 C C . VAL A 1 78 ? -33.273 -10.753 44.736 1.00 70.31 78 VAL A C 1
ATOM 601 O O . VAL A 1 78 ? -33.528 -10.513 43.555 1.00 70.31 78 VAL A O 1
ATOM 604 N N . SER A 1 79 ? -33.557 -11.925 45.310 1.00 64.94 79 SER A N 1
ATOM 605 C CA . SER A 1 79 ? -34.346 -12.968 44.644 1.00 64.94 79 SER A CA 1
ATOM 606 C C . SER A 1 79 ? -35.812 -12.535 44.525 1.00 64.94 79 SER A C 1
ATOM 608 O O . SER A 1 79 ? -36.480 -12.260 45.522 1.00 64.94 79 SER A O 1
ATOM 610 N N . GLY A 1 80 ? -36.318 -12.472 43.296 1.00 68.25 80 GLY A N 1
ATOM 611 C CA . GLY A 1 80 ? -37.702 -12.129 42.977 1.00 68.25 80 GLY A CA 1
ATOM 612 C C . GLY A 1 80 ? -38.023 -12.434 41.515 1.00 68.25 80 GLY A C 1
ATOM 613 O O . GLY A 1 80 ? -37.132 -12.768 40.730 1.00 68.25 80 GLY A O 1
ATOM 614 N N . THR A 1 81 ? -39.293 -12.333 41.138 1.00 73.06 81 THR A N 1
ATOM 615 C CA . THR A 1 81 ? -39.739 -12.577 39.762 1.00 73.06 81 THR A CA 1
ATOM 616 C C . THR A 1 81 ? -39.373 -11.377 38.887 1.00 73.06 81 THR A C 1
ATOM 618 O O . THR A 1 81 ? -39.685 -10.236 39.231 1.00 73.06 81 THR A O 1
ATOM 621 N N . VAL A 1 82 ? -38.715 -11.612 37.746 1.00 73.69 82 VAL A N 1
ATOM 622 C CA . VAL A 1 82 ? -38.382 -10.546 36.785 1.00 73.69 82 VAL A CA 1
ATOM 623 C C . VAL A 1 82 ? -39.677 -9.945 36.238 1.00 73.69 82 VAL A C 1
ATOM 625 O O . VAL A 1 82 ? -40.440 -10.624 35.558 1.00 73.69 82 VAL A O 1
ATOM 628 N N . ALA A 1 83 ? -39.919 -8.671 36.536 1.00 75.56 83 ALA A N 1
ATOM 629 C CA . ALA A 1 83 ? -41.093 -7.938 36.078 1.00 75.56 83 ALA A CA 1
ATOM 630 C C . ALA A 1 83 ? -40.891 -7.400 34.656 1.00 75.56 83 ALA A C 1
ATOM 632 O O . ALA A 1 83 ? -41.772 -7.531 33.809 1.00 75.56 83 ALA A O 1
ATOM 633 N N . ALA A 1 84 ? -39.720 -6.813 34.383 1.00 74.12 84 ALA A N 1
ATOM 634 C CA . ALA A 1 84 ? -39.375 -6.291 33.064 1.00 74.12 84 ALA A CA 1
ATOM 635 C C . ALA A 1 84 ? -37.858 -6.154 32.873 1.00 74.12 84 ALA A C 1
ATOM 637 O O . ALA A 1 84 ? -37.151 -5.659 33.751 1.00 74.12 84 ALA A O 1
ATOM 638 N N . VAL A 1 85 ? -37.365 -6.517 31.685 1.00 83.38 85 VAL A N 1
ATOM 639 C CA . VAL A 1 85 ? -35.996 -6.219 31.231 1.00 83.38 85 VAL A CA 1
ATOM 640 C C . VAL A 1 85 ? -36.067 -5.018 30.287 1.00 83.38 85 VAL A C 1
ATOM 642 O O . VAL A 1 85 ? -36.705 -5.092 29.239 1.00 83.38 85 VAL A O 1
ATOM 645 N N . LYS A 1 86 ? -35.439 -3.894 30.651 1.00 82.19 86 LYS A N 1
ATOM 646 C CA . LYS A 1 86 ? -35.535 -2.617 29.909 1.00 82.19 86 LYS A CA 1
ATOM 647 C C . LYS A 1 86 ? -34.393 -2.402 28.910 1.00 82.19 86 LYS A C 1
ATOM 649 O O . LYS A 1 86 ? -34.258 -1.310 28.357 1.00 82.19 86 LYS A O 1
ATOM 654 N N . VAL A 1 87 ? -33.574 -3.428 28.673 1.00 85.06 87 VAL A N 1
ATOM 655 C CA . VAL A 1 87 ? -32.393 -3.365 27.802 1.00 85.06 87 VAL A CA 1
ATOM 656 C C . VAL A 1 87 ? -32.286 -4.561 26.863 1.00 85.06 87 VAL A C 1
ATOM 658 O O . VAL A 1 87 ? -32.779 -5.645 27.165 1.00 85.06 87 VAL A O 1
ATOM 661 N N . LYS A 1 88 ? -31.638 -4.351 25.714 1.00 84.69 88 LYS A N 1
ATOM 662 C CA . LYS A 1 88 ? -31.352 -5.381 24.704 1.00 84.69 88 LYS A CA 1
ATOM 663 C C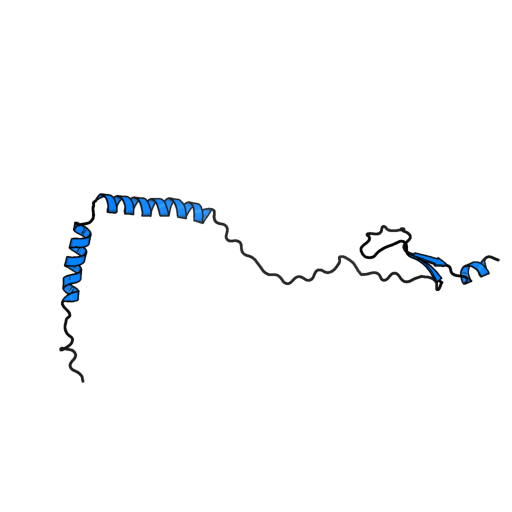 . LYS A 1 88 ? -29.848 -5.622 24.572 1.00 84.69 88 LYS A C 1
ATOM 665 O O . LYS A 1 88 ? -29.043 -4.749 24.897 1.00 84.69 88 LYS A O 1
ATOM 670 N N . GLU A 1 89 ? -29.471 -6.792 24.064 1.00 79.69 89 GLU A N 1
ATOM 671 C CA . GLU A 1 89 ? -28.070 -7.112 23.773 1.00 79.69 89 GLU A CA 1
ATOM 672 C C . GLU A 1 89 ? -27.443 -6.060 22.842 1.00 79.69 89 GLU A C 1
ATOM 674 O O . GLU A 1 89 ? -28.045 -5.643 21.853 1.00 79.69 89 GLU A O 1
ATOM 679 N N . GLY A 1 90 ? -26.242 -5.591 23.193 1.00 81.50 90 GLY A N 1
ATOM 680 C CA . GLY A 1 90 ? -25.517 -4.561 22.438 1.00 81.50 90 GLY A CA 1
ATOM 681 C C . GLY A 1 90 ? -25.985 -3.117 22.667 1.00 81.50 90 GLY A C 1
ATOM 682 O O . GLY A 1 90 ? -25.389 -2.192 22.115 1.00 81.50 90 GLY A O 1
ATOM 683 N N . GLN A 1 91 ? -27.009 -2.884 23.492 1.00 84.12 91 GLN A N 1
ATOM 684 C CA . GLN A 1 91 ? -27.461 -1.533 23.818 1.00 84.12 91 GLN A CA 1
ATOM 685 C C . GLN A 1 91 ? -26.458 -0.822 24.741 1.00 84.12 91 GLN A C 1
ATOM 687 O O . GLN A 1 91 ? -26.119 -1.319 25.813 1.00 84.12 91 GLN A O 1
ATOM 692 N N . GLN A 1 92 ? -26.006 0.374 24.348 1.00 84.06 92 GLN A N 1
ATOM 693 C CA . GLN A 1 92 ? -25.201 1.231 25.222 1.00 84.06 92 GLN A CA 1
ATOM 694 C C . GLN A 1 92 ? -26.069 1.786 26.356 1.00 84.06 92 GLN A C 1
ATOM 696 O O . GLN A 1 92 ? -27.149 2.328 26.111 1.00 84.06 92 GLN A O 1
ATOM 701 N N . VAL A 1 93 ? -25.584 1.669 27.590 1.00 84.69 93 VAL A N 1
ATOM 702 C CA . VAL A 1 93 ? -26.295 2.098 28.801 1.00 84.69 93 VAL A CA 1
ATOM 703 C C . VAL A 1 93 ? -25.482 3.134 29.570 1.00 84.69 93 VAL A C 1
ATOM 705 O O . VAL A 1 93 ? -24.251 3.117 29.543 1.00 84.69 93 VAL A O 1
ATOM 708 N N . LYS A 1 94 ? -26.166 4.058 30.249 1.00 85.56 94 LYS A N 1
ATOM 709 C CA . LYS A 1 94 ? -25.535 5.088 31.093 1.00 85.56 94 LYS A CA 1
ATOM 710 C C . LYS A 1 94 ? -25.601 4.698 32.569 1.00 85.56 94 LYS A C 1
ATOM 712 O O . LYS A 1 94 ? -26.495 3.962 32.984 1.00 85.56 94 LYS A O 1
ATOM 717 N N . ALA A 1 95 ? -24.681 5.227 33.376 1.00 82.62 95 ALA A N 1
ATOM 718 C CA . ALA A 1 95 ? -24.738 5.064 34.826 1.00 82.62 95 ALA A CA 1
ATOM 719 C C . ALA A 1 95 ? -26.080 5.592 35.371 1.00 82.62 95 ALA A C 1
ATOM 721 O O . ALA A 1 95 ? -26.493 6.700 35.033 1.00 82.62 95 ALA A O 1
ATOM 722 N N . GLY A 1 96 ? -26.765 4.780 36.181 1.00 82.19 96 GLY A N 1
ATOM 723 C CA . GLY A 1 96 ? -28.084 5.100 36.742 1.00 82.19 96 GLY A CA 1
ATOM 724 C C . GLY A 1 96 ? -29.287 4.718 35.867 1.00 82.19 96 GLY A C 1
ATOM 725 O O . GLY A 1 96 ? -30.423 4.923 36.284 1.00 82.19 96 GLY A O 1
ATOM 726 N N . GLN A 1 97 ? -29.081 4.145 34.678 1.00 85.81 97 GLN A N 1
ATOM 727 C CA . GLN A 1 97 ? -30.181 3.648 33.851 1.00 85.81 97 GLN A CA 1
ATOM 728 C C . GLN A 1 97 ? -30.792 2.373 34.454 1.00 85.81 97 GLN A C 1
ATOM 730 O O . GLN A 1 97 ? -30.079 1.424 34.770 1.00 85.81 97 GLN A O 1
ATOM 735 N N . SER A 1 98 ? -32.122 2.332 34.575 1.00 82.38 98 SER A N 1
ATOM 736 C CA . SER A 1 98 ? -32.851 1.129 34.997 1.00 82.38 98 SER A CA 1
ATOM 737 C C . SER A 1 98 ? -32.707 0.034 33.934 1.00 82.38 98 SER A C 1
ATOM 739 O O . SER A 1 98 ? -33.145 0.208 32.797 1.00 82.38 98 SER A O 1
ATOM 741 N N . LEU A 1 99 ? -32.061 -1.075 34.304 1.00 85.00 99 LEU A N 1
ATOM 742 C CA . LEU A 1 99 ? -31.798 -2.212 33.413 1.00 85.00 99 LEU A CA 1
ATOM 743 C C . LEU A 1 99 ? -32.840 -3.323 33.583 1.00 85.00 99 LEU A C 1
ATOM 745 O O . LEU A 1 99 ? -33.296 -3.916 32.605 1.00 85.00 99 LEU A O 1
ATOM 749 N N . LEU A 1 100 ? -33.219 -3.584 34.833 1.00 84.12 100 LEU A N 1
ATOM 750 C CA . LEU A 1 100 ? -34.056 -4.699 35.249 1.00 84.12 100 LEU A CA 1
ATOM 751 C C . LEU A 1 100 ? -35.005 -4.230 36.353 1.00 84.12 100 LEU A C 1
ATOM 753 O O . LEU A 1 100 ? -34.597 -3.506 37.260 1.00 84.12 100 LEU A O 1
ATOM 757 N N . GLU A 1 101 ? -36.256 -4.659 36.274 1.00 80.88 101 GLU A N 1
ATOM 758 C CA . GLU A 1 101 ? -37.277 -4.458 37.295 1.00 80.88 101 GLU A CA 1
ATOM 759 C C . GLU A 1 101 ? -37.657 -5.827 37.861 1.00 80.88 101 GLU A C 1
ATOM 761 O O . GLU A 1 101 ? -37.964 -6.749 37.101 1.00 80.88 101 GLU A O 1
ATOM 766 N N . ILE A 1 102 ? -37.580 -5.981 39.183 1.00 80.50 102 ILE A N 1
ATOM 767 C CA . ILE A 1 102 ? -37.812 -7.248 39.885 1.00 80.50 102 ILE A CA 1
ATOM 768 C C . ILE A 1 102 ? -38.950 -7.035 40.880 1.00 80.50 102 ILE A C 1
ATOM 770 O O . ILE A 1 102 ? -38.865 -6.152 41.732 1.00 80.50 102 ILE A O 1
ATOM 774 N N . ASN A 1 103 ? -39.987 -7.867 40.799 1.00 73.62 103 ASN A N 1
ATOM 775 C CA . ASN A 1 103 ? -41.040 -7.942 41.804 1.00 73.62 103 ASN A CA 1
ATOM 776 C C . ASN A 1 103 ? -40.635 -8.988 42.847 1.00 73.62 103 ASN A C 1
ATOM 778 O O . ASN A 1 103 ? -40.581 -10.182 42.553 1.00 73.62 103 ASN A O 1
ATOM 782 N N . SER A 1 104 ? -40.315 -8.542 44.061 1.00 68.25 104 SER A N 1
ATOM 783 C CA . SER A 1 104 ? -40.089 -9.431 45.200 1.00 68.25 104 SER A CA 1
ATOM 784 C C . SER A 1 104 ? -41.292 -9.352 46.133 1.00 68.25 104 SER A C 1
ATOM 786 O O . SER A 1 104 ? -41.536 -8.308 46.739 1.00 68.25 104 SER A O 1
ATOM 788 N N . ASP A 1 105 ? -42.039 -10.450 46.256 1.00 63.31 105 ASP A N 1
ATOM 789 C CA . ASP A 1 105 ? -43.167 -10.544 47.192 1.00 63.31 105 ASP A CA 1
ATOM 790 C C . ASP A 1 105 ? -42.708 -10.385 48.656 1.00 63.31 105 ASP A C 1
ATOM 792 O O . ASP A 1 105 ? -43.462 -9.891 49.491 1.00 63.31 105 ASP A O 1
ATOM 796 N N . LEU A 1 106 ? -41.435 -10.697 48.944 1.00 57.34 106 LEU A N 1
ATOM 797 C CA . LEU A 1 106 ? -40.807 -10.562 50.265 1.00 57.34 106 LEU A CA 1
ATOM 798 C C . LEU A 1 106 ? -40.633 -9.101 50.706 1.00 57.34 106 LEU A C 1
ATOM 800 O O . LEU A 1 106 ? -40.756 -8.798 51.885 1.00 57.34 106 LEU A O 1
ATOM 804 N N . VAL A 1 107 ? -40.387 -8.172 49.775 1.00 59.31 107 VAL A N 1
ATOM 805 C CA . VAL A 1 107 ? -40.235 -6.740 50.110 1.00 59.31 107 VAL A CA 1
ATOM 806 C C . VAL A 1 107 ? -41.583 -6.115 50.486 1.00 59.31 107 VAL A C 1
ATOM 808 O O . VAL A 1 107 ? -41.637 -5.134 51.223 1.00 59.31 107 VAL A O 1
ATOM 811 N N . ARG A 1 108 ? -42.693 -6.687 50.001 1.00 58.19 108 ARG A N 1
ATOM 812 C CA . ARG A 1 108 ? -44.042 -6.195 50.300 1.00 58.19 108 ARG A CA 1
ATOM 813 C C . ARG A 1 108 ? -44.532 -6.582 51.695 1.00 58.19 108 ARG A C 1
ATOM 815 O O . ARG A 1 108 ? -45.367 -5.856 52.223 1.00 58.19 108 ARG A O 1
ATOM 822 N N . SER A 1 109 ? -44.037 -7.677 52.281 1.00 58.78 109 SER A N 1
ATOM 823 C CA . SER A 1 109 ? -44.498 -8.140 53.598 1.00 58.7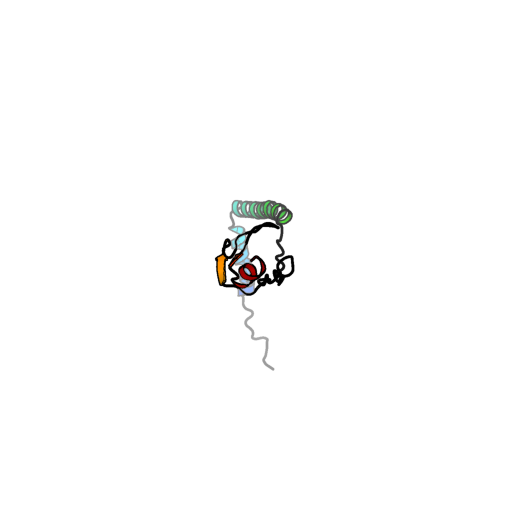8 109 SER A CA 1
ATOM 824 C C . SER A 1 109 ? -43.844 -7.425 54.780 1.00 58.78 109 SER A C 1
ATOM 826 O O . SER A 1 109 ? -44.415 -7.447 55.858 1.00 58.78 109 SER A O 1
ATOM 828 N N . ASP A 1 110 ? -42.692 -6.775 54.588 1.00 55.78 110 ASP A N 1
ATOM 829 C CA . ASP A 1 110 ? -42.000 -5.997 55.636 1.00 55.78 110 ASP A CA 1
ATOM 830 C C . ASP A 1 110 ? -42.512 -4.543 55.761 1.00 55.78 110 ASP A C 1
ATOM 832 O O . ASP A 1 110 ? -42.042 -3.780 56.603 1.00 55.78 110 ASP A O 1
ATOM 836 N N . LEU A 1 111 ? -43.463 -4.136 54.907 1.00 59.38 111 LEU A N 1
ATOM 837 C CA . LEU A 1 111 ? -44.063 -2.791 54.885 1.00 59.38 111 LEU A CA 1
ATOM 838 C C . LEU A 1 111 ? -45.539 -2.758 55.333 1.00 59.38 111 LEU A C 1
ATOM 840 O O . LEU A 1 111 ? -46.172 -1.704 55.232 1.00 59.38 111 LEU A O 1
ATOM 844 N N . GLN A 1 112 ? -46.090 -3.881 55.804 1.00 43.62 112 GLN A N 1
ATOM 845 C CA . GLN A 1 112 ? -47.397 -3.954 56.476 1.00 43.62 112 GLN A CA 1
ATOM 846 C C . GLN A 1 112 ? -47.209 -4.203 57.968 1.00 43.62 112 GLN A C 1
ATOM 848 O O . GLN A 1 112 ? -47.978 -3.590 58.742 1.00 43.62 112 GLN A O 1
#

Nearest PDB structures (foldseek):
  2k7v-assembly1_B  TM=5.786E-01  e=2.190E+00  Escherichia coli K-12

Foldseek 3Di:
DDDPPPDPPDCVVVVVVVVVVCVVVPDDPVVVVVVVCVVVVVCVVVVVVVVPDDDDDDDDDDDDDDPPDDPDDDDDPDDAAWPDAPDDPPDDDDPPDDGTDGDDPVVVVVVD